Protein AF-A0A661IS03-F1 (afdb_monomer)

Mean predicted aligned error: 4.5 Å

pLDDT: mean 92.74, std 6.38, range [57.41, 98.0]

Foldseek 3Di:
DQDPVNVVVVVVVVVVVLVVVCVVCVVVVVVVQCVQQVDLLSLQLLLQLALPDFLCRSCVVSVHDSVVSVVSLVVCVVVPQWDHPDVRRIRGPRPDRPPPSPHDPD

Solvent-accessible surface area (backbone atoms only — not comparable to full-atom values): 6182 Å² total; per-residue (Å²): 131,87,51,71,67,62,51,50,54,50,52,52,52,51,50,52,52,50,52,53,50,51,62,74,39,42,65,62,54,46,56,59,45,49,75,71,37,74,44,72,62,44,44,45,50,58,70,51,25,70,45,80,40,39,43,60,55,46,12,61,77,68,72,52,52,45,67,57,44,53,52,51,52,53,55,38,40,76,71,65,47,38,44,66,91,45,94,60,16,39,19,47,70,57,100,74,70,65,85,85,58,91,62,84,90,124

Secondary structure (DSSP, 8-state):
---HHHHHHHHHHHHHHHHHHHHHHHHHHHHHHHHH--SHHHHHHHHH-BSSS-HHHHHHHHTS-HHHHHHHHHHHHHTTSEEEEETTEEEESS----TTS-----

Radius of gyration: 15.91 Å; Cα contacts (8 Å, |Δi|>4): 93; chains: 1; bounding box: 44×26×40 Å

Nearest PDB structures (foldseek):
  5eeg-assembly1_B  TM=6.413E-01  e=2.160E-02  Streptomyces peucetius
  7pgj-assembly1_A-2  TM=6.425E-01  e=2.160E-02  Streptomyces peucetius
  4wxh-assembly1_A  TM=6.043E-01  e=1.685E-02  Streptomyces peucetius
  7phf-assembly2_C  TM=6.424E-01  e=3.133E-02  Streptomyces peucetius
  7phf-assembly1_A  TM=6.227E-01  e=2.768E-02  Streptomyces peucetius

Sequence (106 aa):
MIDEKSIQVLLDELSKIRQLLEILTRNVLKEELEKIATTDERKRIWALCDGLRSTEEIAKKVGVTPRTVQRFIKELRKVDLVTIEKRGYPKRRFDYIPSDWDVEME

Structure (mmCIF, N/CA/C/O backbone):
data_AF-A0A661IS03-F1
#
_entry.id   AF-A0A661IS03-F1
#
loop_
_atom_site.group_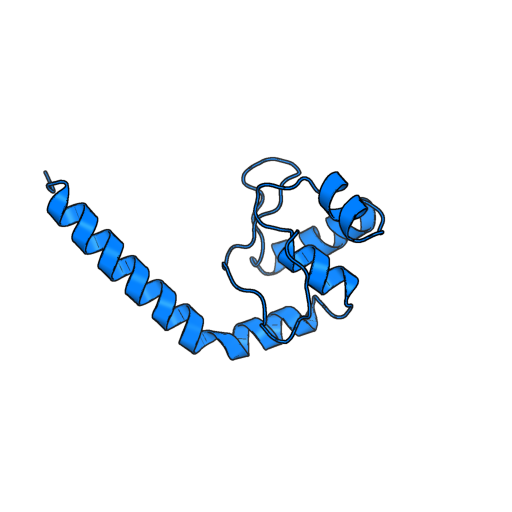PDB
_atom_site.id
_atom_site.type_symbol
_atom_site.label_atom_id
_atom_site.label_alt_id
_atom_site.label_comp_id
_atom_site.label_asym_id
_atom_site.label_entity_id
_atom_site.label_seq_id
_atom_site.pdbx_PDB_ins_code
_atom_site.Cartn_x
_atom_site.Cartn_y
_atom_site.Cartn_z
_atom_site.occupancy
_atom_site.B_iso_or_equiv
_atom_site.auth_seq_id
_atom_site.auth_comp_id
_atom_site.auth_asym_id
_atom_site.auth_atom_id
_atom_site.pdbx_PDB_model_num
ATOM 1 N N . MET A 1 1 ? 32.013 -2.483 -21.026 1.00 75.50 1 MET A N 1
ATOM 2 C CA . MET A 1 1 ? 31.092 -1.670 -20.203 1.00 75.50 1 MET A CA 1
ATOM 3 C C . MET A 1 1 ? 29.800 -1.536 -20.980 1.00 75.50 1 MET A C 1
ATOM 5 O O . MET A 1 1 ? 29.886 -1.278 -22.172 1.00 75.50 1 MET A O 1
ATOM 9 N N . ILE A 1 2 ? 28.650 -1.778 -20.350 1.00 83.69 2 ILE A N 1
ATOM 10 C CA . ILE A 1 2 ? 27.347 -1.510 -20.974 1.00 83.69 2 ILE A CA 1
ATOM 11 C C . ILE A 1 2 ? 27.186 0.014 -21.014 1.00 83.69 2 ILE A C 1
ATOM 13 O O . ILE A 1 2 ? 27.439 0.669 -20.004 1.00 83.69 2 ILE A O 1
ATOM 17 N N . ASP A 1 3 ? 26.852 0.576 -22.172 1.00 93.62 3 ASP A N 1
ATOM 18 C CA . ASP A 1 3 ? 26.619 2.012 -22.316 1.00 93.62 3 ASP A CA 1
ATOM 19 C C . ASP A 1 3 ? 25.250 2.422 -21.743 1.00 93.62 3 ASP A C 1
ATOM 21 O O . ASP A 1 3 ? 24.338 1.606 -21.600 1.00 93.62 3 ASP A O 1
ATOM 25 N N . GLU A 1 4 ? 25.103 3.702 -21.408 1.00 94.19 4 GLU A N 1
ATOM 26 C CA . GLU A 1 4 ? 23.897 4.250 -20.775 1.00 94.19 4 GLU A CA 1
ATOM 27 C C . GLU A 1 4 ? 22.628 4.028 -21.613 1.00 94.19 4 GLU A C 1
ATOM 29 O O . GLU A 1 4 ? 21.568 3.717 -21.070 1.00 94.19 4 GLU A O 1
ATOM 34 N N . LYS A 1 5 ? 22.738 4.093 -22.945 1.00 94.00 5 LYS A N 1
ATOM 35 C CA . LYS A 1 5 ? 21.605 3.858 -23.846 1.00 94.00 5 LYS A CA 1
ATOM 36 C C . LYS A 1 5 ? 21.153 2.400 -23.790 1.00 94.00 5 LYS A C 1
ATOM 38 O O . LYS A 1 5 ? 19.952 2.141 -23.742 1.00 94.00 5 LYS A O 1
ATOM 43 N N . SER A 1 6 ? 22.089 1.455 -23.743 1.00 94.19 6 SER A N 1
ATOM 44 C CA . SER A 1 6 ? 21.775 0.036 -23.544 1.00 94.19 6 SER A CA 1
ATOM 45 C C . SER A 1 6 ? 21.091 -0.229 -22.194 1.00 94.19 6 SER A C 1
ATOM 47 O O . SER A 1 6 ? 20.166 -1.039 -22.130 1.00 94.19 6 SER A O 1
ATOM 49 N N . ILE A 1 7 ? 21.483 0.480 -21.125 1.00 96.06 7 ILE A N 1
ATOM 50 C CA . ILE A 1 7 ? 20.803 0.403 -19.818 1.00 96.06 7 ILE A CA 1
ATOM 51 C C . ILE A 1 7 ? 19.373 0.942 -19.920 1.00 96.06 7 ILE A C 1
ATOM 53 O O . ILE A 1 7 ? 18.450 0.291 -19.434 1.00 96.06 7 ILE A O 1
ATOM 57 N N . GLN A 1 8 ? 19.171 2.087 -20.576 1.00 95.75 8 GLN A N 1
ATOM 58 C CA . GLN A 1 8 ? 17.843 2.687 -20.713 1.00 95.75 8 GLN A CA 1
ATOM 59 C C . GLN A 1 8 ? 16.872 1.768 -21.461 1.00 95.75 8 GLN A C 1
ATOM 61 O O . GLN A 1 8 ? 15.762 1.541 -20.989 1.00 95.75 8 GLN A O 1
ATOM 66 N N . VAL A 1 9 ? 17.305 1.172 -22.576 1.00 96.31 9 VAL A N 1
ATOM 67 C CA . VAL A 1 9 ? 16.477 0.215 -23.331 1.00 96.31 9 VAL A CA 1
ATOM 68 C C . VAL A 1 9 ? 16.079 -0.976 -22.456 1.00 96.31 9 VAL A C 1
ATOM 70 O O . VAL A 1 9 ? 14.929 -1.408 -22.480 1.00 96.31 9 VAL A O 1
ATOM 73 N N . LEU A 1 10 ? 17.005 -1.490 -21.644 1.00 96.69 10 LEU A N 1
ATOM 74 C CA . LEU A 1 10 ? 16.717 -2.592 -20.729 1.00 96.69 10 LEU A CA 1
ATOM 75 C C . LEU A 1 10 ? 15.721 -2.186 -19.630 1.00 96.69 10 LEU A C 1
ATOM 77 O O . LEU A 1 10 ? 14.821 -2.962 -19.314 1.00 96.69 10 LEU A O 1
ATOM 81 N N . LEU A 1 11 ? 15.844 -0.980 -19.070 1.00 96.25 11 LEU A N 1
ATOM 82 C CA . LEU A 1 11 ? 14.888 -0.448 -18.092 1.00 96.25 11 LEU A CA 1
ATOM 83 C C . LEU A 1 11 ? 13.490 -0.261 -18.693 1.00 96.25 11 LEU A C 1
ATOM 85 O O . LEU A 1 11 ? 12.497 -0.571 -18.027 1.00 96.25 11 LEU A O 1
ATOM 89 N N . ASP A 1 12 ? 13.404 0.188 -19.945 1.00 96.75 12 ASP A N 1
ATOM 90 C CA . ASP A 1 12 ? 12.135 0.349 -20.657 1.00 96.75 12 ASP A CA 1
ATOM 91 C C . ASP A 1 12 ? 11.450 -1.009 -20.865 1.00 96.75 12 ASP A C 1
ATOM 93 O O . ASP A 1 12 ? 10.266 -1.165 -20.560 1.00 96.75 12 ASP A O 1
ATOM 97 N N . GLU A 1 13 ? 12.192 -2.022 -21.319 1.00 97.19 13 GLU A N 1
ATOM 98 C CA . GLU A 1 13 ? 11.652 -3.375 -21.497 1.00 97.19 13 GLU A CA 1
ATOM 99 C C . GLU A 1 13 ? 11.260 -4.026 -20.163 1.00 97.19 13 GLU A C 1
ATOM 101 O O . GLU A 1 13 ? 10.180 -4.612 -20.055 1.00 97.19 13 GLU A O 1
ATOM 106 N N . LEU A 1 14 ? 12.063 -3.859 -19.105 1.00 96.12 14 LEU A N 1
ATOM 107 C CA . LEU A 1 14 ? 11.698 -4.311 -17.757 1.00 96.12 14 LEU A CA 1
ATOM 108 C C . LEU A 1 14 ? 10.417 -3.637 -17.254 1.00 96.12 14 LEU A C 1
ATOM 110 O O . LEU A 1 14 ? 9.574 -4.295 -16.639 1.00 96.12 14 LEU A O 1
ATOM 114 N N . SER A 1 15 ? 10.244 -2.345 -17.536 1.00 92.62 15 SER A N 1
ATOM 115 C CA . SER A 1 15 ? 9.045 -1.600 -17.148 1.00 92.62 15 SER A CA 1
ATOM 116 C C . SER A 1 15 ? 7.805 -2.119 -17.874 1.00 92.62 15 SER A C 1
ATOM 118 O O . SER A 1 15 ? 6.772 -2.334 -17.236 1.00 92.62 15 SER A O 1
ATOM 120 N N . LYS A 1 16 ? 7.910 -2.411 -19.178 1.00 94.75 16 LYS A N 1
ATOM 121 C CA . LYS A 1 16 ? 6.823 -3.030 -19.958 1.00 94.75 16 LYS A CA 1
ATOM 122 C C . LYS A 1 16 ? 6.463 -4.417 -19.425 1.00 94.75 16 LYS A C 1
ATOM 124 O O . LYS A 1 16 ? 5.285 -4.708 -19.232 1.00 94.75 16 LYS A O 1
ATOM 129 N N . ILE A 1 17 ? 7.459 -5.259 -19.135 1.00 95.62 17 ILE A N 1
ATOM 130 C CA . ILE A 1 17 ? 7.238 -6.597 -18.562 1.00 95.62 17 ILE A CA 1
ATOM 131 C C . ILE A 1 17 ? 6.522 -6.487 -17.212 1.00 95.62 17 ILE A C 1
ATOM 133 O O . ILE A 1 17 ? 5.531 -7.182 -16.988 1.00 95.62 17 ILE A O 1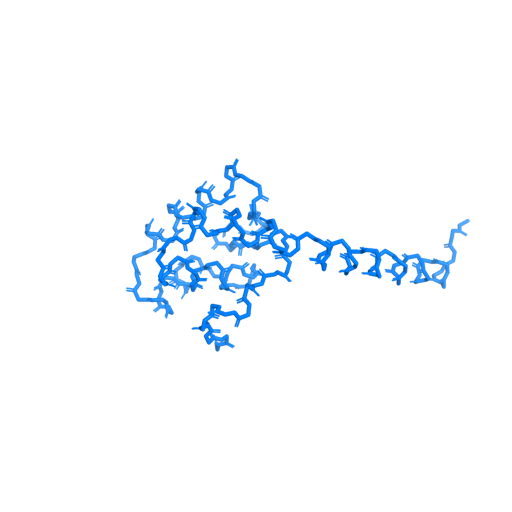
ATOM 137 N N . ARG A 1 18 ? 6.974 -5.584 -16.332 1.00 89.44 18 ARG A N 1
ATOM 138 C CA . ARG A 1 18 ? 6.329 -5.330 -15.036 1.00 89.44 18 ARG A CA 1
ATOM 139 C C . ARG A 1 18 ? 4.862 -4.932 -15.212 1.00 89.44 18 ARG A C 1
ATOM 141 O O . ARG A 1 18 ? 4.010 -5.520 -14.556 1.00 89.44 18 ARG A O 1
ATOM 148 N N . GLN A 1 19 ? 4.563 -4.000 -16.118 1.00 88.31 19 GLN A N 1
ATOM 149 C CA . GLN A 1 19 ? 3.188 -3.563 -16.392 1.00 88.31 19 GLN A CA 1
ATOM 150 C C . GLN A 1 19 ? 2.303 -4.706 -16.906 1.00 88.31 19 GLN A C 1
ATOM 152 O O . GLN A 1 19 ? 1.174 -4.868 -16.445 1.00 88.31 19 GLN A O 1
ATOM 157 N N . LEU A 1 20 ? 2.806 -5.531 -17.829 1.00 93.06 20 LEU A N 1
ATOM 158 C CA . LEU A 1 20 ? 2.060 -6.684 -18.340 1.00 93.06 20 LEU A CA 1
ATOM 159 C C . LEU A 1 20 ? 1.770 -7.705 -17.233 1.00 93.06 20 LEU A C 1
ATOM 161 O O . LEU A 1 20 ? 0.647 -8.197 -17.135 1.00 93.06 20 LEU A O 1
ATOM 165 N N . LEU A 1 21 ? 2.749 -7.986 -16.368 1.00 90.62 21 LEU A N 1
ATOM 166 C CA . LEU A 1 21 ? 2.565 -8.863 -15.211 1.00 90.62 21 LEU A CA 1
ATOM 167 C C . LEU A 1 21 ? 1.533 -8.305 -14.225 1.00 90.62 21 LEU A C 1
ATOM 169 O O . LEU A 1 21 ? 0.673 -9.052 -13.762 1.00 90.62 21 LEU A O 1
ATOM 173 N N . GLU A 1 22 ? 1.567 -7.004 -13.935 1.00 83.81 22 GLU A N 1
ATOM 174 C CA . GLU A 1 22 ? 0.572 -6.338 -13.085 1.00 83.81 22 GLU A CA 1
ATOM 175 C C . GLU A 1 22 ? -0.841 -6.428 -13.679 1.00 83.81 22 GLU A C 1
ATOM 177 O O . GLU A 1 22 ? -1.802 -6.671 -12.951 1.00 83.81 22 GLU A O 1
ATOM 182 N N . ILE A 1 23 ? -0.988 -6.293 -15.001 1.00 88.38 23 ILE A N 1
ATOM 183 C CA . ILE A 1 23 ? -2.282 -6.451 -15.681 1.00 88.38 23 ILE A CA 1
ATOM 184 C C . ILE A 1 23 ? -2.777 -7.897 -15.581 1.00 88.38 23 ILE A C 1
ATOM 186 O O . ILE A 1 23 ? -3.927 -8.115 -15.203 1.00 88.38 23 ILE A O 1
ATOM 190 N N . LEU A 1 24 ? -1.919 -8.876 -15.880 1.00 91.94 24 LEU A N 1
ATOM 191 C CA . LEU A 1 24 ? -2.275 -10.299 -15.852 1.00 91.94 24 LEU A CA 1
ATOM 192 C C . LEU A 1 24 ? -2.651 -10.776 -14.445 1.00 91.94 24 LEU A C 1
ATOM 194 O O . LEU A 1 24 ? -3.549 -11.599 -14.287 1.00 91.94 24 LEU A O 1
ATOM 198 N N . THR A 1 25 ? -1.976 -10.255 -13.422 1.00 89.44 25 THR A N 1
ATOM 199 C CA . THR A 1 25 ? -2.164 -10.680 -12.027 1.00 89.44 25 THR A CA 1
ATOM 200 C C . THR A 1 25 ? -3.175 -9.831 -11.264 1.00 89.44 25 THR A C 1
ATOM 202 O O . THR A 1 25 ? -3.481 -10.152 -10.118 1.00 89.44 25 THR A O 1
ATOM 205 N N . ARG A 1 26 ? -3.744 -8.790 -11.887 1.00 88.44 26 ARG A N 1
ATOM 206 C CA . ARG A 1 26 ? -4.628 -7.804 -11.244 1.00 88.44 26 ARG A CA 1
ATOM 207 C C . ARG A 1 26 ? -5.749 -8.432 -10.417 1.00 88.44 26 ARG A C 1
ATOM 209 O O . ARG A 1 26 ? -5.968 -8.025 -9.279 1.00 88.44 26 ARG A O 1
ATOM 216 N N . ASN A 1 27 ? -6.441 -9.420 -10.982 1.00 90.94 27 ASN A N 1
ATOM 217 C CA . ASN A 1 27 ? -7.572 -10.075 -10.321 1.00 90.94 27 ASN A CA 1
ATOM 218 C C . ASN A 1 27 ? -7.110 -10.914 -9.125 1.00 90.94 27 ASN A C 1
ATOM 220 O O . ASN A 1 27 ? -7.653 -10.773 -8.038 1.00 90.94 27 ASN A O 1
ATOM 224 N N . VAL A 1 28 ? -6.045 -11.701 -9.298 1.00 91.31 28 VAL A N 1
ATOM 225 C CA . VAL A 1 28 ? -5.473 -12.525 -8.221 1.00 91.31 28 VAL A CA 1
ATOM 226 C C . VAL A 1 28 ? -4.962 -11.642 -7.082 1.00 91.31 28 VAL A C 1
ATOM 228 O O . VAL A 1 28 ? -5.251 -11.896 -5.917 1.00 91.31 28 VAL A O 1
ATOM 231 N N . LEU A 1 29 ? -4.247 -10.560 -7.403 1.00 90.12 29 LEU A N 1
ATOM 232 C CA . LEU A 1 29 ? -3.746 -9.621 -6.402 1.00 90.12 29 LEU A CA 1
ATOM 233 C C . LEU A 1 29 ? -4.892 -8.916 -5.670 1.00 90.12 29 LEU A C 1
ATOM 235 O O . LEU A 1 29 ? -4.806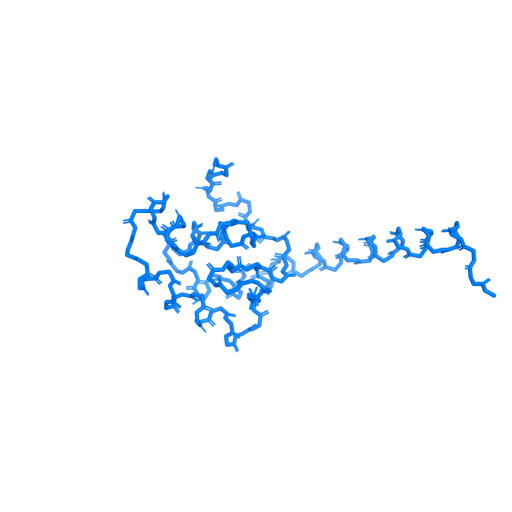 -8.712 -4.461 1.00 90.12 29 LEU A O 1
ATOM 239 N N . LYS A 1 30 ? -5.971 -8.565 -6.380 1.00 92.69 30 LYS A N 1
ATOM 240 C CA . LYS A 1 30 ? -7.186 -8.020 -5.768 1.00 92.69 30 LYS A CA 1
ATOM 241 C C . LYS A 1 30 ? -7.806 -9.015 -4.787 1.00 92.69 30 LYS A C 1
ATOM 243 O O . LYS A 1 30 ? -8.039 -8.640 -3.645 1.00 92.69 30 LYS A O 1
ATOM 248 N N . GLU A 1 31 ? -8.019 -10.262 -5.196 1.00 92.69 31 GLU A N 1
ATOM 249 C CA . GLU A 1 31 ? -8.598 -11.303 -4.339 1.00 92.69 31 GLU A CA 1
ATOM 250 C C . GLU A 1 31 ? -7.756 -11.544 -3.077 1.00 92.69 31 GLU A C 1
ATOM 252 O O . GLU A 1 31 ? -8.295 -11.643 -1.975 1.00 92.69 31 GLU A O 1
ATOM 257 N N . GLU A 1 32 ? -6.427 -11.596 -3.206 1.00 91.56 32 GLU A N 1
ATOM 258 C CA . GLU A 1 32 ? -5.518 -11.714 -2.059 1.00 91.56 32 GLU A CA 1
ATOM 259 C C . GLU A 1 32 ? -5.586 -10.491 -1.139 1.00 91.56 32 GLU A C 1
ATOM 261 O O . GLU A 1 32 ? -5.621 -10.627 0.087 1.00 91.56 32 GLU A O 1
ATOM 266 N N . LEU A 1 33 ? -5.651 -9.288 -1.712 1.00 93.88 33 LEU A N 1
ATOM 267 C CA . LEU A 1 33 ? -5.804 -8.058 -0.947 1.00 93.88 33 LEU A CA 1
ATOM 268 C C . LEU A 1 33 ? -7.140 -8.014 -0.203 1.00 93.88 33 LEU A C 1
ATOM 270 O O . LEU A 1 33 ? -7.149 -7.644 0.966 1.00 93.88 33 LEU A O 1
ATOM 274 N N . GLU A 1 34 ? -8.248 -8.420 -0.818 1.00 94.50 34 GLU A N 1
ATOM 275 C CA . GLU A 1 34 ? -9.585 -8.397 -0.208 1.00 94.50 34 GLU A CA 1
ATOM 276 C C . GLU A 1 34 ? -9.733 -9.377 0.962 1.00 94.50 34 GLU A C 1
ATOM 278 O O . GLU A 1 34 ? -10.476 -9.096 1.904 1.00 94.50 34 GLU A O 1
ATOM 283 N N . LYS A 1 35 ? -8.954 -10.467 0.988 1.00 94.94 35 LYS A N 1
ATOM 284 C CA . LYS A 1 35 ? -8.874 -11.373 2.151 1.00 94.94 35 LYS A CA 1
ATOM 285 C C . LYS A 1 35 ? -8.300 -10.691 3.397 1.00 94.94 35 LYS A C 1
ATOM 287 O O . LYS A 1 35 ? -8.562 -11.136 4.514 1.00 94.94 35 LYS A O 1
ATOM 292 N N . ILE A 1 36 ? -7.502 -9.634 3.224 1.00 94.88 36 ILE A N 1
ATOM 293 C CA . ILE A 1 36 ? -6.784 -8.954 4.312 1.00 94.88 36 ILE A CA 1
ATOM 294 C C . ILE A 1 36 ? -7.372 -7.558 4.558 1.00 94.88 36 ILE A C 1
ATOM 296 O O . ILE A 1 36 ? -7.611 -7.173 5.702 1.00 94.88 36 ILE A O 1
ATOM 300 N N . ALA A 1 37 ? -7.635 -6.787 3.506 1.00 95.94 37 ALA A N 1
ATOM 301 C CA . ALA A 1 37 ? -8.203 -5.443 3.526 1.00 95.94 37 ALA A CA 1
ATOM 302 C C . ALA A 1 37 ? -9.742 -5.475 3.536 1.00 95.94 37 ALA A C 1
ATOM 304 O O . ALA A 1 37 ? -10.409 -4.912 2.673 1.00 95.94 37 ALA A O 1
ATOM 305 N N . THR A 1 38 ? -10.305 -6.144 4.541 1.00 95.69 38 THR A N 1
ATOM 306 C CA . THR A 1 38 ? -11.744 -6.437 4.645 1.00 95.69 38 THR A CA 1
ATOM 307 C C . THR A 1 38 ? -12.620 -5.247 5.046 1.00 95.69 38 THR A C 1
ATOM 309 O O . THR A 1 38 ? -13.842 -5.358 5.014 1.00 95.69 38 THR A O 1
ATOM 312 N N . THR A 1 39 ? -12.025 -4.118 5.439 1.00 95.81 39 THR A N 1
ATOM 313 C CA . THR A 1 39 ? -12.745 -2.895 5.831 1.00 95.81 39 THR A CA 1
ATOM 314 C C . THR A 1 39 ? -12.265 -1.708 5.014 1.00 95.81 39 THR A C 1
ATOM 316 O O . THR A 1 39 ? -11.130 -1.702 4.525 1.00 95.81 39 THR A O 1
ATOM 319 N N . ASP A 1 40 ? -13.094 -0.675 4.901 1.00 95.25 40 ASP A N 1
ATOM 320 C CA . ASP A 1 40 ? -12.743 0.516 4.129 1.00 95.25 40 ASP A CA 1
ATOM 321 C C . ASP A 1 40 ? -11.558 1.266 4.748 1.00 95.25 40 ASP A C 1
ATOM 323 O O . ASP A 1 40 ? -10.688 1.747 4.024 1.00 95.25 40 ASP A O 1
ATOM 327 N N . GLU A 1 41 ? -11.404 1.258 6.076 1.00 96.44 41 GLU A N 1
ATOM 328 C CA . GLU A 1 41 ? -10.197 1.783 6.720 1.00 96.44 41 GLU A CA 1
ATOM 329 C C . GLU A 1 41 ? -8.953 1.001 6.299 1.00 96.44 41 GLU A C 1
ATOM 331 O O . GLU A 1 41 ? -7.920 1.605 6.020 1.00 96.44 41 GLU A O 1
ATOM 336 N N . ARG A 1 42 ? -9.025 -0.335 6.215 1.00 96.94 42 ARG A N 1
ATOM 337 C CA . ARG A 1 42 ? -7.887 -1.157 5.772 1.00 96.94 42 ARG A CA 1
ATOM 338 C C . ARG A 1 42 ? -7.531 -0.888 4.309 1.00 96.94 42 ARG A C 1
ATOM 340 O O . ARG A 1 42 ? -6.347 -0.755 4.001 1.00 96.94 42 ARG A O 1
ATOM 347 N N . LYS A 1 43 ? -8.525 -0.740 3.428 1.00 96.81 43 LYS A N 1
ATOM 348 C CA . LYS A 1 43 ? -8.315 -0.347 2.022 1.00 96.81 43 LYS A CA 1
ATOM 349 C C . LYS A 1 43 ? -7.637 1.022 1.921 1.00 96.81 43 LYS A C 1
ATOM 351 O O . LYS A 1 43 ? -6.649 1.171 1.203 1.00 96.81 43 LYS A O 1
ATOM 356 N N . ARG A 1 44 ? -8.090 1.999 2.716 1.00 96.62 44 ARG A N 1
ATOM 357 C CA . ARG A 1 44 ? -7.478 3.337 2.790 1.00 96.62 44 ARG A CA 1
ATOM 358 C C . ARG A 1 44 ? -6.053 3.295 3.346 1.00 96.62 44 ARG A C 1
ATOM 360 O O . ARG A 1 44 ? -5.170 3.952 2.803 1.00 96.62 44 ARG A O 1
ATOM 367 N N . ILE A 1 45 ? -5.783 2.481 4.372 1.00 96.75 45 ILE A N 1
ATOM 368 C CA . ILE A 1 45 ? -4.415 2.276 4.875 1.00 96.75 45 ILE A CA 1
ATOM 369 C C . ILE A 1 45 ? -3.523 1.687 3.774 1.00 96.75 45 ILE A C 1
ATOM 371 O O . ILE A 1 45 ? -2.416 2.180 3.578 1.00 96.75 45 ILE A O 1
ATOM 375 N N . TRP A 1 46 ? -3.987 0.666 3.040 1.00 96.75 46 TRP A N 1
ATOM 376 C CA . TRP A 1 46 ? -3.236 0.079 1.923 1.00 96.75 46 TRP A CA 1
ATOM 377 C C . TRP A 1 46 ? -2.850 1.137 0.889 1.00 96.75 46 TRP A C 1
ATOM 379 O O . TRP A 1 46 ? -1.673 1.240 0.543 1.00 96.75 46 TRP A O 1
ATOM 389 N N . ALA A 1 47 ? -3.810 1.953 0.451 1.00 95.75 47 ALA A N 1
ATOM 390 C CA . ALA A 1 47 ? -3.597 3.015 -0.529 1.00 95.75 47 ALA A CA 1
ATOM 391 C C . ALA A 1 47 ? -2.600 4.094 -0.066 1.00 95.75 47 ALA A C 1
ATOM 393 O O . ALA A 1 47 ? -1.877 4.659 -0.886 1.00 95.75 47 ALA A O 1
ATOM 394 N N . LEU A 1 48 ? -2.474 4.328 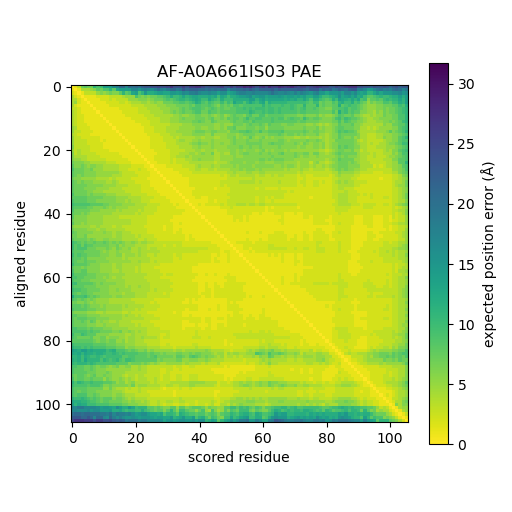1.243 1.00 95.62 48 LEU A N 1
ATOM 395 C CA . LEU A 1 48 ? -1.536 5.308 1.802 1.00 95.62 48 LEU A CA 1
ATOM 396 C C . LEU A 1 48 ? -0.143 4.737 2.135 1.00 95.62 48 LEU A C 1
ATOM 398 O O . LEU A 1 48 ? 0.753 5.503 2.477 1.00 95.62 48 LEU A O 1
ATOM 402 N N . CYS A 1 49 ? 0.073 3.421 2.020 1.00 95.56 49 CYS A N 1
ATOM 403 C CA . CYS A 1 49 ? 1.389 2.782 2.176 1.00 95.56 49 CYS A CA 1
ATOM 404 C C . CYS A 1 49 ? 2.306 3.016 0.955 1.00 95.56 49 CYS A C 1
ATOM 406 O O . CYS A 1 49 ? 2.692 2.076 0.266 1.00 95.56 49 CYS A O 1
ATOM 408 N N . ASP A 1 50 ? 2.660 4.257 0.653 1.00 94.19 50 ASP A N 1
ATOM 409 C CA . ASP A 1 50 ? 3.503 4.640 -0.493 1.00 94.19 50 ASP A CA 1
ATOM 410 C C . ASP A 1 50 ? 5.001 4.783 -0.151 1.00 94.19 50 ASP A C 1
ATOM 412 O O . ASP A 1 50 ? 5.828 5.034 -1.025 1.00 94.19 50 ASP A O 1
ATOM 416 N N . GLY A 1 51 ? 5.368 4.607 1.120 1.00 94.88 51 GLY A N 1
ATOM 417 C CA . GLY A 1 51 ? 6.717 4.840 1.636 1.00 94.88 51 GLY A CA 1
ATOM 418 C C . GLY A 1 51 ? 7.037 6.307 1.940 1.00 94.88 51 GLY A C 1
ATOM 419 O O . GLY A 1 51 ? 8.113 6.588 2.467 1.00 94.88 51 GLY A O 1
ATOM 420 N N . LEU A 1 52 ? 6.121 7.234 1.657 1.00 94.56 52 LEU A N 1
ATOM 421 C CA . LEU A 1 52 ? 6.266 8.669 1.911 1.00 94.56 52 LEU A CA 1
ATOM 422 C C . LEU A 1 52 ? 5.620 9.076 3.235 1.00 94.56 52 LEU A C 1
ATOM 424 O O . LEU A 1 52 ? 6.134 9.957 3.923 1.00 94.56 52 LEU A O 1
ATOM 428 N N . ARG A 1 53 ? 4.525 8.407 3.610 1.00 94.69 53 ARG A N 1
ATOM 429 C CA . ARG A 1 53 ? 3.754 8.694 4.826 1.00 94.69 53 ARG A CA 1
ATOM 430 C C . ARG A 1 53 ? 4.142 7.767 5.980 1.00 94.69 53 ARG A C 1
ATOM 432 O O . ARG A 1 53 ? 4.318 6.561 5.808 1.00 94.69 53 ARG A O 1
ATOM 439 N N . SER A 1 54 ? 4.253 8.334 7.176 1.00 96.44 54 SER A N 1
ATOM 440 C CA . SER A 1 54 ? 4.462 7.594 8.422 1.00 96.44 54 SER A CA 1
ATOM 441 C C . SER A 1 54 ? 3.187 6.886 8.893 1.00 96.44 54 SER A C 1
ATOM 443 O O . SER A 1 54 ? 2.070 7.261 8.532 1.00 96.44 54 SER A O 1
ATOM 445 N N . THR A 1 55 ? 3.323 5.883 9.764 1.00 96.62 55 THR A N 1
ATOM 446 C CA . THR A 1 55 ? 2.170 5.190 10.362 1.00 96.62 55 THR A CA 1
ATOM 447 C C . THR A 1 55 ? 1.223 6.121 11.118 1.00 96.62 55 THR A C 1
ATOM 449 O O . THR A 1 55 ? 0.017 5.888 11.147 1.00 96.62 55 THR A O 1
ATOM 452 N N . GLU A 1 56 ? 1.763 7.182 11.704 1.00 97.50 56 GLU A N 1
ATOM 453 C CA . GLU A 1 56 ? 1.061 8.220 12.441 1.00 97.50 56 GLU A CA 1
ATOM 454 C C . GLU A 1 56 ? 0.251 9.120 11.498 1.00 97.50 56 GLU A C 1
ATOM 456 O O . GLU A 1 56 ? -0.923 9.390 11.759 1.00 97.50 56 GLU A O 1
ATOM 461 N N . GLU A 1 57 ? 0.836 9.536 10.372 1.00 97.44 57 GLU A N 1
ATOM 462 C CA . GLU A 1 57 ? 0.142 10.326 9.345 1.00 97.44 57 GLU A CA 1
ATOM 463 C C . GLU A 1 57 ? -0.974 9.525 8.673 1.00 97.44 57 GLU A C 1
ATOM 465 O O . GLU A 1 57 ? -2.078 10.040 8.490 1.00 97.44 57 GLU A O 1
ATOM 470 N N . ILE A 1 58 ? -0.711 8.251 8.363 1.00 97.38 58 ILE A N 1
ATOM 471 C CA . ILE A 1 58 ? -1.714 7.333 7.813 1.00 97.38 58 ILE A CA 1
ATOM 472 C C . ILE A 1 58 ? -2.874 7.178 8.801 1.00 97.38 58 ILE A C 1
ATOM 474 O O . ILE A 1 58 ? -4.033 7.330 8.422 1.00 97.38 58 ILE A O 1
ATOM 478 N N . ALA A 1 59 ? -2.576 6.933 10.080 1.00 97.94 59 ALA A N 1
ATOM 479 C CA . ALA A 1 59 ? -3.591 6.801 11.122 1.00 97.94 59 ALA A CA 1
ATOM 480 C C . ALA A 1 59 ? -4.479 8.051 11.214 1.00 97.94 59 ALA A C 1
ATOM 482 O O . ALA A 1 59 ? -5.705 7.933 11.232 1.00 97.94 59 ALA A O 1
ATOM 483 N N . LYS A 1 60 ? -3.866 9.242 11.186 1.00 97.81 60 LYS A N 1
ATOM 484 C CA . LYS A 1 60 ? -4.575 10.526 11.197 1.00 97.81 60 LYS A CA 1
ATOM 485 C C . LYS A 1 60 ? -5.477 10.705 9.971 1.00 97.81 60 LYS A C 1
ATOM 487 O O . LYS A 1 60 ? -6.628 11.089 10.143 1.00 97.81 60 LYS A O 1
ATOM 492 N N . LYS A 1 61 ? -4.982 10.427 8.758 1.00 96.25 61 LYS A N 1
ATOM 493 C CA . LYS A 1 61 ? -5.760 10.568 7.508 1.00 96.25 61 LYS A CA 1
ATOM 494 C C . LYS A 1 61 ? -6.945 9.601 7.436 1.00 96.25 61 LYS A C 1
ATOM 496 O O . LYS A 1 61 ? -7.999 9.958 6.921 1.00 96.25 61 LYS A O 1
ATOM 501 N N . VAL A 1 62 ? -6.781 8.387 7.959 1.00 96.50 62 VAL A N 1
ATOM 502 C CA . VAL A 1 62 ? -7.836 7.363 7.940 1.00 96.50 62 VAL A CA 1
ATOM 503 C C . VAL A 1 62 ? -8.818 7.522 9.108 1.00 96.50 62 VAL A C 1
ATOM 505 O O . VAL A 1 62 ? -9.962 7.098 8.991 1.00 96.50 62 VAL A O 1
ATOM 508 N N . GLY A 1 63 ? -8.413 8.163 10.210 1.00 97.06 63 GLY A N 1
ATOM 509 C CA . GLY A 1 63 ? -9.247 8.323 11.408 1.00 97.06 63 GLY A CA 1
ATOM 510 C C . GLY A 1 63 ? -9.179 7.125 12.361 1.00 97.06 63 GLY A C 1
ATOM 511 O O . GLY A 1 63 ? -10.148 6.813 13.046 1.00 97.06 63 GLY A O 1
ATOM 512 N N . VAL A 1 64 ? -8.037 6.434 12.409 1.00 97.75 64 VAL A N 1
ATOM 513 C CA . VAL A 1 64 ? -7.814 5.245 13.252 1.00 97.75 64 VAL A CA 1
ATOM 514 C C . VAL A 1 64 ? -6.616 5.435 14.179 1.00 97.75 64 VAL A C 1
ATOM 516 O O . VAL A 1 64 ? -5.874 6.409 14.089 1.00 97.75 64 VAL A O 1
ATOM 519 N N . THR A 1 65 ? -6.378 4.481 15.082 1.00 98.00 65 THR A N 1
ATOM 520 C CA . THR A 1 65 ? -5.186 4.521 15.943 1.00 98.00 65 THR A CA 1
ATOM 521 C C . THR A 1 65 ? -3.920 4.093 15.180 1.00 98.00 65 THR A C 1
ATOM 523 O O . THR A 1 65 ? -3.995 3.187 14.341 1.00 98.00 65 THR A O 1
ATOM 526 N N . PRO A 1 66 ? -2.723 4.611 15.526 1.00 97.06 66 PRO A N 1
ATOM 527 C CA . PRO A 1 66 ? -1.457 4.107 14.977 1.00 97.06 66 PRO A CA 1
ATOM 528 C C . PRO A 1 66 ? -1.272 2.598 15.185 1.00 97.06 66 PRO A C 1
ATOM 530 O O . PRO A 1 66 ? -0.722 1.901 14.334 1.00 97.06 66 PRO A O 1
ATOM 533 N N . ARG A 1 67 ? -1.801 2.052 16.289 1.00 97.25 67 ARG A N 1
ATOM 534 C CA . ARG A 1 67 ? -1.778 0.610 16.570 1.00 97.25 67 ARG A CA 1
ATOM 535 C C . ARG A 1 67 ? -2.597 -0.194 15.557 1.00 97.25 67 ARG A C 1
ATOM 537 O O . ARG A 1 67 ? -2.184 -1.299 15.207 1.00 97.25 67 ARG A O 1
ATOM 544 N N . THR A 1 68 ? -3.725 0.338 15.086 1.00 97.75 68 THR A N 1
ATOM 545 C CA . THR A 1 68 ? -4.537 -0.273 14.018 1.00 97.75 68 THR A CA 1
ATOM 546 C C . THR A 1 68 ? -3.726 -0.374 12.729 1.00 97.75 68 THR A C 1
ATOM 548 O O . THR A 1 68 ? -3.616 -1.460 12.160 1.00 97.75 68 THR A O 1
ATOM 551 N N . VAL A 1 69 ? -3.073 0.722 12.334 1.00 97.88 69 VAL A N 1
ATOM 552 C CA . VAL A 1 69 ? -2.206 0.780 11.148 1.00 97.88 69 VAL A CA 1
ATOM 553 C C . VAL A 1 69 ? -1.049 -0.215 11.261 1.00 97.88 69 VAL A C 1
ATOM 555 O O . VAL A 1 69 ? -0.846 -1.042 10.377 1.00 97.88 69 VAL A O 1
ATOM 558 N N . GLN A 1 70 ? -0.335 -0.220 12.390 1.00 96.94 70 GLN A N 1
ATOM 559 C CA . GLN A 1 70 ? 0.783 -1.139 12.629 1.00 96.94 70 GLN A CA 1
ATOM 560 C C . GLN A 1 70 ? 0.366 -2.616 12.604 1.00 96.94 70 GLN A C 1
ATOM 562 O O . GLN A 1 70 ? 1.113 -3.454 12.095 1.00 96.94 70 GLN A O 1
ATOM 567 N N . ARG A 1 71 ? -0.812 -2.959 13.149 1.00 97.62 71 ARG A N 1
ATOM 568 C CA . ARG A 1 71 ? -1.346 -4.330 13.090 1.00 97.62 71 ARG A CA 1
ATOM 569 C C . ARG A 1 71 ? -1.598 -4.757 11.650 1.00 97.62 71 ARG A C 1
ATOM 571 O O . ARG A 1 71 ? -1.129 -5.822 11.259 1.00 97.62 71 ARG A O 1
ATOM 578 N N . PHE A 1 72 ? -2.251 -3.906 10.868 1.00 97.69 72 PHE A N 1
ATOM 579 C CA . PHE A 1 72 ? -2.533 -4.194 9.468 1.00 97.69 72 PHE A CA 1
ATOM 580 C C . PHE A 1 72 ? -1.252 -4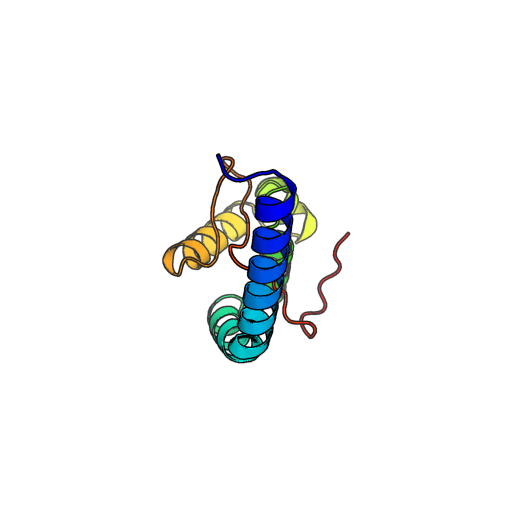.301 8.624 1.00 97.69 72 PHE A C 1
ATOM 582 O O . PHE A 1 72 ? -1.077 -5.276 7.900 1.00 97.69 72 PHE A O 1
ATOM 589 N N . ILE A 1 73 ? -0.279 -3.400 8.802 1.00 96.69 73 ILE A N 1
ATOM 590 C CA . ILE A 1 73 ? 1.039 -3.502 8.143 1.00 96.69 73 ILE A CA 1
ATOM 591 C C . ILE A 1 73 ? 1.748 -4.808 8.515 1.00 96.69 73 ILE A C 1
ATOM 593 O O . ILE A 1 73 ? 2.380 -5.436 7.668 1.00 96.69 73 ILE A O 1
ATOM 597 N N . LYS A 1 74 ? 1.648 -5.249 9.776 1.00 96.12 74 LYS A N 1
ATOM 598 C CA . LYS A 1 74 ? 2.225 -6.529 10.207 1.00 96.12 74 LYS A CA 1
ATOM 599 C C . LYS A 1 74 ? 1.571 -7.713 9.491 1.00 96.12 74 LYS A C 1
ATOM 601 O O . LYS A 1 74 ? 2.284 -8.663 9.185 1.00 96.12 74 LYS A O 1
ATOM 606 N N . GLU A 1 75 ? 0.261 -7.677 9.250 1.00 96.62 75 GLU A N 1
ATOM 607 C CA . GLU A 1 75 ? -0.458 -8.695 8.468 1.00 96.62 75 GLU A CA 1
ATOM 608 C C . GLU A 1 75 ? 0.014 -8.695 7.009 1.00 96.62 75 GLU A C 1
ATOM 610 O O . GLU A 1 75 ? 0.474 -9.728 6.531 1.00 96.62 75 GLU A O 1
ATOM 615 N N . LEU A 1 76 ? 0.037 -7.530 6.354 1.00 95.75 76 LEU A N 1
ATOM 616 C CA . LEU A 1 76 ? 0.513 -7.382 4.972 1.00 95.75 76 LEU A CA 1
ATOM 617 C C . LEU A 1 76 ? 1.972 -7.817 4.789 1.00 95.75 76 LEU A C 1
ATOM 619 O O . LEU A 1 76 ? 2.334 -8.393 3.768 1.00 95.75 76 LEU A O 1
ATOM 623 N N . ARG A 1 77 ? 2.827 -7.579 5.788 1.00 94.88 77 ARG A N 1
ATOM 624 C CA . ARG A 1 77 ? 4.233 -7.994 5.742 1.00 94.88 77 ARG A CA 1
ATOM 625 C C . ARG A 1 77 ? 4.409 -9.511 5.822 1.00 94.88 77 ARG A C 1
ATOM 627 O O . ARG A 1 77 ? 5.378 -10.021 5.279 1.00 94.88 77 ARG A O 1
ATOM 634 N N . LYS A 1 78 ? 3.510 -10.243 6.495 1.00 95.31 78 LYS A N 1
ATOM 635 C CA . LYS A 1 78 ? 3.585 -11.719 6.565 1.00 95.31 78 LYS A CA 1
ATOM 636 C C . LYS A 1 78 ? 3.349 -12.387 5.212 1.00 95.31 78 LYS A C 1
ATOM 638 O O . LYS A 1 78 ? 3.777 -13.518 5.033 1.00 95.31 78 LYS A O 1
ATOM 643 N N . VAL A 1 79 ? 2.651 -11.698 4.315 1.00 93.38 79 VAL A N 1
ATOM 644 C CA . VAL A 1 79 ? 2.343 -12.150 2.953 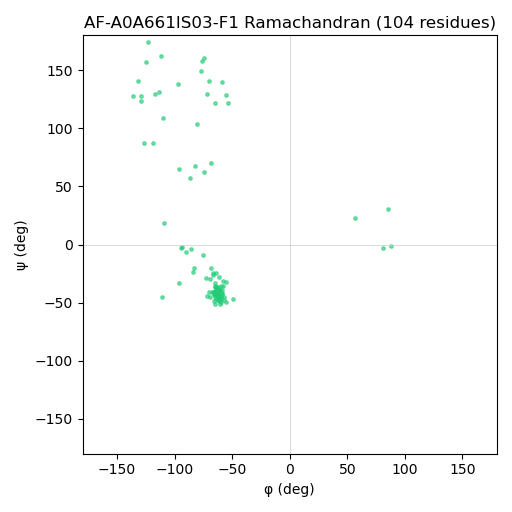1.00 93.38 79 VAL A CA 1
ATOM 645 C C . VAL A 1 79 ? 3.132 -11.363 1.902 1.00 93.38 79 VAL A C 1
ATOM 647 O O . VAL A 1 79 ? 2.750 -11.316 0.741 1.00 93.38 79 VAL A O 1
ATOM 650 N N . ASP A 1 80 ? 4.213 -10.695 2.319 1.00 92.31 80 ASP A N 1
ATOM 651 C CA . ASP A 1 80 ? 5.116 -9.945 1.445 1.00 92.31 80 ASP A CA 1
ATOM 652 C C . ASP A 1 80 ? 4.471 -8.835 0.594 1.00 92.31 80 ASP A C 1
ATOM 654 O O . ASP A 1 80 ? 5.063 -8.380 -0.377 1.00 92.31 80 ASP A O 1
ATOM 658 N N . LEU A 1 81 ? 3.312 -8.295 0.978 1.00 93.31 81 LEU A N 1
ATOM 659 C CA . LEU A 1 81 ? 2.652 -7.221 0.220 1.00 93.31 81 LEU A CA 1
ATOM 660 C C . LEU A 1 81 ? 3.203 -5.818 0.537 1.00 93.31 81 LEU A C 1
ATOM 662 O O . LEU A 1 81 ? 3.046 -4.890 -0.258 1.00 93.31 81 LEU A O 1
ATOM 666 N N . VAL A 1 82 ? 3.872 -5.651 1.684 1.00 94.81 82 VAL A N 1
ATOM 667 C CA . VAL A 1 82 ? 4.457 -4.378 2.143 1.00 94.81 82 VAL A CA 1
ATOM 668 C C . VAL A 1 82 ? 5.899 -4.570 2.606 1.00 94.81 82 VAL A C 1
ATOM 670 O O . VAL A 1 82 ? 6.222 -5.533 3.300 1.00 94.81 82 VAL A O 1
ATOM 673 N N . THR A 1 83 ? 6.747 -3.595 2.283 1.00 94.44 83 THR A N 1
ATOM 674 C CA . THR A 1 83 ? 8.102 -3.425 2.812 1.00 94.44 83 THR A CA 1
ATOM 675 C C . THR A 1 83 ? 8.195 -2.183 3.708 1.00 94.44 83 THR A C 1
ATOM 677 O O . THR A 1 83 ? 7.334 -1.304 3.683 1.00 94.44 83 THR A O 1
ATOM 680 N N . ILE A 1 84 ? 9.242 -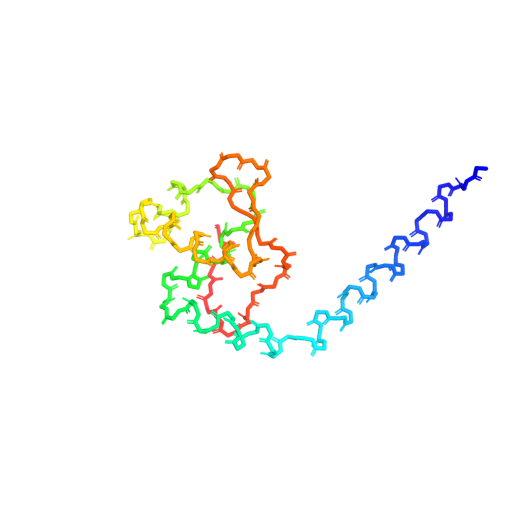2.111 4.529 1.00 89.44 84 ILE A N 1
ATOM 681 C CA . ILE A 1 84 ? 9.568 -0.943 5.355 1.00 89.44 84 ILE A CA 1
ATOM 682 C C . ILE A 1 84 ? 11.018 -0.572 5.043 1.00 89.44 84 ILE A C 1
ATOM 684 O O . ILE A 1 84 ? 11.939 -1.048 5.702 1.00 89.44 84 ILE A O 1
ATOM 688 N N . GLU A 1 85 ? 11.215 0.248 4.010 1.00 83.38 85 GLU A N 1
ATOM 689 C CA . GLU A 1 85 ? 12.540 0.767 3.629 1.00 83.38 85 GLU A CA 1
ATOM 690 C C . GLU A 1 85 ? 13.040 1.783 4.669 1.00 83.38 85 GLU A C 1
ATOM 692 O O . GLU A 1 85 ? 14.196 1.755 5.086 1.00 83.38 85 GLU A O 1
ATOM 697 N N . LYS A 1 86 ? 12.133 2.638 5.158 1.00 89.56 86 LYS A N 1
ATOM 698 C CA . LYS A 1 86 ? 12.368 3.605 6.234 1.00 89.56 86 LYS A CA 1
ATOM 699 C C . LYS A 1 86 ? 11.475 3.261 7.422 1.00 89.56 86 LYS A C 1
ATOM 701 O O . LYS A 1 86 ? 10.268 3.079 7.276 1.00 89.56 86 LYS A O 1
ATOM 706 N N . ARG A 1 87 ? 12.055 3.169 8.624 1.00 89.19 87 ARG A N 1
ATOM 707 C CA . ARG A 1 87 ? 11.322 2.784 9.844 1.00 89.19 87 ARG A CA 1
ATOM 708 C C . ARG A 1 87 ? 10.092 3.675 10.049 1.00 89.19 87 ARG A C 1
ATOM 710 O O . ARG A 1 87 ? 10.236 4.880 10.203 1.00 89.19 87 ARG A O 1
ATOM 717 N N . GLY A 1 88 ? 8.912 3.057 10.106 1.00 91.75 88 GLY A N 1
ATOM 718 C CA . GLY A 1 88 ? 7.634 3.752 10.298 1.00 91.75 88 GLY A CA 1
ATOM 719 C C . GLY A 1 88 ? 6.969 4.240 9.009 1.00 91.75 88 GLY A C 1
ATOM 720 O O . GLY A 1 88 ? 5.873 4.770 9.096 1.00 91.75 88 GLY A O 1
ATOM 721 N N . TYR A 1 89 ? 7.582 4.028 7.841 1.00 96.50 89 TYR A N 1
ATOM 722 C CA . TYR A 1 89 ? 7.081 4.458 6.533 1.00 96.50 89 TYR A CA 1
ATOM 723 C C . TYR A 1 89 ? 6.847 3.213 5.662 1.00 96.50 89 TYR A C 1
ATOM 725 O O . TYR A 1 89 ? 7.775 2.730 5.004 1.00 96.50 89 TYR A O 1
ATOM 733 N N . PRO A 1 90 ? 5.655 2.599 5.741 1.00 96.50 90 PRO A N 1
ATOM 734 C CA . PRO A 1 90 ? 5.336 1.395 4.982 1.00 96.50 90 PRO A CA 1
ATOM 735 C C . PRO A 1 90 ? 5.193 1.707 3.490 1.00 96.50 90 PRO A C 1
ATOM 737 O O . PRO A 1 90 ? 4.583 2.706 3.118 1.00 96.50 90 PRO A O 1
ATOM 740 N N . LYS A 1 91 ? 5.693 0.810 2.641 1.00 96.62 91 LYS A N 1
ATOM 741 C CA . LYS A 1 91 ? 5.610 0.909 1.181 1.00 96.62 91 LYS A CA 1
ATOM 742 C C . LYS A 1 91 ? 5.060 -0.383 0.589 1.00 96.62 91 LYS A C 1
ATOM 744 O O . LYS A 1 91 ? 5.574 -1.463 0.887 1.00 96.62 91 LYS A O 1
ATOM 749 N N . ARG A 1 92 ? 4.027 -0.297 -0.246 1.00 94.31 92 ARG A N 1
ATOM 750 C CA . ARG A 1 92 ? 3.516 -1.431 -1.026 1.00 94.31 92 ARG A CA 1
ATOM 751 C C . ARG A 1 92 ? 4.625 -1.975 -1.924 1.00 94.31 92 ARG A C 1
ATOM 753 O O . ARG A 1 92 ? 5.379 -1.208 -2.518 1.00 94.31 92 ARG A O 1
ATOM 760 N N . ARG A 1 93 ? 4.720 -3.300 -2.051 1.00 91.31 93 ARG A N 1
ATOM 761 C CA . ARG A 1 93 ? 5.637 -3.917 -3.026 1.00 91.31 93 ARG A CA 1
ATOM 762 C C . ARG A 1 93 ? 5.151 -3.768 -4.467 1.00 91.31 93 ARG A C 1
ATOM 764 O O . ARG A 1 93 ? 5.967 -3.714 -5.382 1.00 91.31 93 ARG A O 1
ATOM 771 N N . PHE A 1 94 ? 3.837 -3.694 -4.643 1.00 86.88 94 PHE A N 1
ATOM 772 C CA . PHE A 1 94 ? 3.171 -3.538 -5.929 1.00 86.88 94 PHE A CA 1
ATOM 773 C C . PHE A 1 94 ? 2.494 -2.178 -5.953 1.00 86.88 94 PHE A C 1
ATOM 775 O 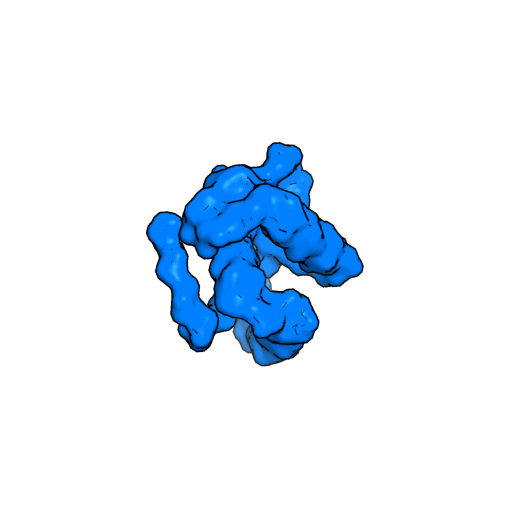O . PHE A 1 94 ? 1.783 -1.829 -5.007 1.00 86.88 94 PHE A O 1
ATOM 782 N N . ASP A 1 95 ? 2.708 -1.413 -7.019 1.00 84.75 95 ASP A N 1
ATOM 783 C CA . ASP A 1 95 ? 2.052 -0.116 -7.167 1.00 84.75 95 ASP A CA 1
ATOM 784 C C . ASP A 1 95 ? 0.643 -0.318 -7.730 1.00 84.75 95 ASP A C 1
ATOM 786 O O . ASP A 1 95 ? 0.349 -0.048 -8.890 1.00 84.75 95 ASP A O 1
ATOM 790 N N . TYR A 1 96 ? -0.202 -0.937 -6.907 1.00 89.50 96 TYR A N 1
ATOM 791 C CA . TYR A 1 96 ? -1.538 -1.358 -7.281 1.00 89.50 96 TYR A CA 1
ATOM 792 C C . TYR A 1 96 ? -2.539 -1.025 -6.182 1.00 89.50 96 TYR A C 1
ATOM 794 O O . TYR A 1 96 ? -2.378 -1.402 -5.019 1.00 89.50 96 TYR A O 1
ATOM 802 N N . ILE A 1 97 ? -3.607 -0.345 -6.583 1.00 92.25 97 ILE A N 1
ATOM 803 C CA . ILE A 1 97 ? -4.795 -0.088 -5.778 1.00 92.25 97 ILE A CA 1
ATOM 804 C C . ILE A 1 97 ? -5.984 -0.507 -6.654 1.00 92.25 97 ILE A C 1
ATOM 806 O O . ILE A 1 97 ? -6.077 -0.030 -7.791 1.00 92.25 97 ILE A O 1
ATOM 810 N N . PRO A 1 98 ? -6.857 -1.423 -6.192 1.00 92.25 98 PRO A N 1
ATOM 811 C CA . PRO A 1 98 ? -8.073 -1.764 -6.922 1.00 92.25 98 PRO A CA 1
ATOM 812 C C . PRO A 1 98 ? -8.903 -0.510 -7.207 1.00 92.25 98 PRO A C 1
ATOM 814 O O . PRO A 1 98 ? -9.166 0.280 -6.308 1.00 92.25 98 PRO A O 1
ATOM 817 N N . SER A 1 99 ? -9.299 -0.312 -8.464 1.00 88.62 99 SER A N 1
ATOM 818 C CA . SER A 1 99 ? -9.959 0.923 -8.915 1.00 88.62 99 SER A CA 1
ATOM 819 C C . SER A 1 99 ? -11.362 1.123 -8.342 1.00 88.62 99 SER A C 1
ATOM 821 O O . SER A 1 99 ? -11.879 2.229 -8.362 1.00 88.62 99 SER A O 1
ATOM 823 N N . ASP A 1 100 ? -11.995 0.049 -7.877 1.00 89.12 100 ASP A N 1
ATOM 824 C CA . ASP A 1 100 ? -13.292 0.070 -7.202 1.00 89.12 100 ASP A CA 1
ATOM 825 C C . ASP A 1 100 ? -13.179 0.335 -5.695 1.00 89.12 100 ASP A C 1
ATOM 827 O O . ASP A 1 100 ? -14.190 0.452 -5.005 1.00 89.12 100 ASP A O 1
ATOM 831 N N . TRP A 1 101 ? -11.957 0.428 -5.165 1.00 90.25 101 TRP A N 1
ATOM 832 C CA . TRP A 1 101 ? -11.745 0.964 -3.832 1.00 90.25 101 TRP A CA 1
ATOM 833 C C . TRP A 1 101 ? -11.767 2.486 -3.952 1.00 90.25 101 TRP A C 1
ATOM 835 O O . TRP A 1 101 ? -10.810 3.084 -4.435 1.00 90.25 101 TRP A O 1
ATOM 845 N N . ASP A 1 102 ? -12.874 3.092 -3.532 1.00 79.19 102 ASP A N 1
ATOM 846 C CA . ASP A 1 102 ? -13.116 4.539 -3.542 1.00 79.19 102 ASP A CA 1
ATOM 847 C C . ASP A 1 102 ? -12.207 5.261 -2.529 1.00 79.19 102 ASP A C 1
ATOM 849 O O . ASP A 1 102 ? -12.614 5.658 -1.436 1.00 79.19 102 ASP A O 1
ATOM 853 N N . VAL A 1 103 ? -10.907 5.307 -2.831 1.00 81.62 103 VAL A N 1
ATOM 854 C CA . VAL A 1 103 ? -9.881 5.859 -1.950 1.00 81.62 103 VAL A CA 1
ATOM 855 C C . VAL A 1 103 ? -9.349 7.160 -2.526 1.00 81.62 103 VAL A C 1
ATOM 857 O O . VAL A 1 103 ? -8.581 7.166 -3.486 1.00 81.62 103 VAL A O 1
ATOM 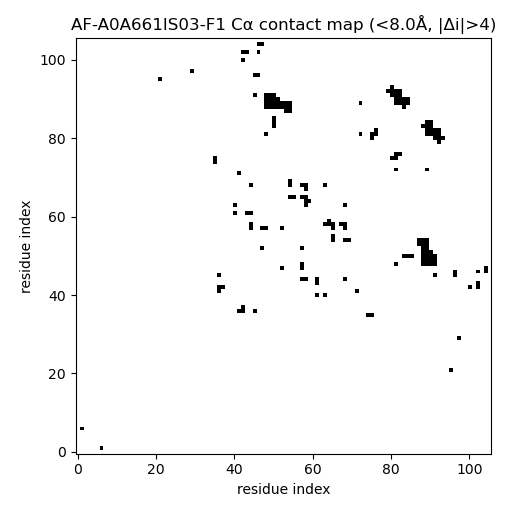860 N N . GLU A 1 104 ? -9.701 8.266 -1.879 1.00 72.81 104 GLU A N 1
ATOM 861 C CA . GLU A 1 104 ? -9.130 9.577 -2.175 1.00 72.81 104 GLU A CA 1
ATOM 862 C C . GLU A 1 104 ? -7.629 9.607 -1.841 1.00 72.81 104 GLU A C 1
ATOM 864 O O . GLU A 1 104 ? -7.211 9.366 -0.701 1.00 72.81 104 GLU A O 1
ATOM 869 N N . MET A 1 105 ? -6.809 9.909 -2.849 1.00 66.06 105 MET A N 1
ATOM 870 C CA . MET A 1 105 ? -5.364 10.094 -2.715 1.00 66.06 105 MET A CA 1
ATOM 871 C C . MET A 1 105 ? -5.019 11.582 -2.565 1.00 66.06 105 MET A C 1
ATOM 873 O O . MET A 1 105 ? -4.368 12.159 -3.431 1.00 66.06 105 MET A O 1
ATOM 877 N N . GLU A 1 106 ? -5.451 12.210 -1.470 1.00 57.41 106 GLU A N 1
ATOM 878 C CA . GLU A 1 106 ? -4.991 13.554 -1.064 1.00 57.41 106 GLU A CA 1
ATOM 879 C C . GLU A 1 106 ? -3.872 13.492 -0.007 1.00 57.41 106 GLU A C 1
ATOM 881 O O . GLU A 1 106 ? -3.701 12.469 0.707 1.00 57.41 106 GLU A O 1
#